Protein AF-A0AAF0PRH7-F1 (afdb_monomer_lite)

Foldseek 3Di:
DDQADADAQDADEDEDELVVQVPVLRHAHAHHDNYAYEYDYDQPDARNYAYQEDAHALYQDDCADNNNVLNRPNHAEDHHHNRQYAEADDPVVLVCLLRYQYEHHEHYAHEEEDEAHENPDPPPVHHREYEHYNYHYDDDDHDYDDDDYDHDD

Radius of gyration: 15.37 Å; chains: 1; bounding box: 35×37×36 Å

Organism: Solanum verrucosum (NCBI:txid315347)

pLDDT: mean 89.15, std 15.09, range [40.06, 98.75]

Structure (mmCIF, N/CA/C/O backbone):
data_AF-A0AAF0PRH7-F1
#
_entry.id   AF-A0AAF0PRH7-F1
#
loop_
_atom_site.group_PDB
_atom_site.id
_atom_site.type_symbol
_atom_site.label_atom_id
_atom_site.label_alt_id
_atom_site.label_comp_id
_atom_site.label_asym_id
_atom_site.label_entity_id
_atom_site.label_seq_id
_atom_site.pdbx_PDB_ins_code
_atom_site.Cartn_x
_atom_site.Cartn_y
_atom_site.Cartn_z
_atom_site.occupancy
_atom_site.B_iso_or_equiv
_atom_site.auth_seq_id
_atom_site.auth_comp_id
_atom_site.auth_asym_id
_atom_site.auth_atom_id
_atom_site.pdbx_PDB_model_num
ATOM 1 N N . MET A 1 1 ? -16.522 -5.933 19.610 1.00 80.81 1 MET A N 1
ATOM 2 C CA . MET A 1 1 ? -15.275 -5.350 19.076 1.00 80.81 1 MET A CA 1
ATOM 3 C C . MET A 1 1 ? -15.164 -5.776 17.625 1.00 80.81 1 MET A C 1
ATOM 5 O O . MET A 1 1 ? -15.369 -6.951 17.359 1.00 80.81 1 MET A O 1
ATOM 9 N N . LEU A 1 2 ? -14.999 -4.838 16.694 1.00 93.38 2 LEU A N 1
ATOM 10 C CA . LEU A 1 2 ? -15.148 -5.123 15.265 1.00 93.38 2 LEU A CA 1
ATOM 11 C C . LEU A 1 2 ? -13.838 -5.667 14.677 1.00 93.38 2 LEU A C 1
ATOM 13 O O . LEU A 1 2 ? -12.833 -4.962 14.703 1.00 93.38 2 LEU A O 1
ATOM 17 N N . GLU A 1 3 ? -13.863 -6.891 14.144 1.00 97.88 3 GLU A N 1
ATOM 18 C CA . GLU A 1 3 ? -12.710 -7.513 13.465 1.00 97.88 3 GLU A CA 1
ATOM 19 C C . GLU A 1 3 ? -12.826 -7.501 11.938 1.00 97.88 3 GLU A C 1
ATOM 21 O O . GLU A 1 3 ? -11.813 -7.475 11.239 1.00 97.88 3 GLU A O 1
ATOM 26 N N . VAL A 1 4 ? -14.054 -7.507 11.421 1.00 98.44 4 VAL A N 1
ATOM 27 C CA . VAL A 1 4 ? -14.355 -7.516 9.989 1.00 98.44 4 VAL A CA 1
ATOM 28 C C . VAL A 1 4 ? -15.174 -6.278 9.673 1.00 98.44 4 VAL A C 1
ATOM 30 O O . VAL A 1 4 ? -16.235 -6.073 10.262 1.00 98.44 4 VAL A O 1
ATOM 33 N N . PHE A 1 5 ? -14.700 -5.465 8.738 1.00 97.81 5 PHE A N 1
ATOM 34 C CA . PHE A 1 5 ? -15.450 -4.337 8.201 1.00 97.81 5 PHE A CA 1
ATOM 35 C C . PHE A 1 5 ? -15.513 -4.473 6.683 1.00 97.81 5 PHE A C 1
ATOM 37 O O . PHE A 1 5 ? -14.482 -4.410 6.013 1.00 97.81 5 PHE A O 1
ATOM 44 N N . SER A 1 6 ? -16.718 -4.703 6.156 1.00 98.00 6 SER A N 1
ATOM 45 C CA . SER A 1 6 ? -16.955 -4.927 4.731 1.00 98.00 6 SER A CA 1
ATOM 46 C C . SER A 1 6 ? -18.005 -3.959 4.196 1.00 98.00 6 SER A C 1
ATOM 48 O O . SER A 1 6 ? -19.146 -3.963 4.651 1.00 98.00 6 SER A O 1
ATOM 50 N N . ILE A 1 7 ? -17.590 -3.122 3.247 1.00 97.81 7 ILE A N 1
ATOM 51 C CA . ILE A 1 7 ? -18.407 -2.119 2.546 1.00 97.81 7 ILE A CA 1
ATOM 52 C C . ILE A 1 7 ? -18.083 -2.086 1.043 1.00 97.81 7 ILE A C 1
ATOM 54 O O . ILE A 1 7 ? -18.350 -1.096 0.359 1.00 97.81 7 ILE A O 1
ATOM 58 N N . SER A 1 8 ? -17.450 -3.143 0.528 1.00 98.12 8 SER A N 1
ATOM 59 C CA . SER A 1 8 ? -16.984 -3.198 -0.862 1.00 98.12 8 SER A CA 1
ATOM 60 C C . SER A 1 8 ? -18.136 -3.103 -1.863 1.00 98.12 8 SER A C 1
ATOM 62 O O . SER A 1 8 ? -19.258 -3.500 -1.548 1.00 98.12 8 SER A O 1
ATOM 64 N N . ASN A 1 9 ? -17.839 -2.639 -3.077 1.00 97.56 9 ASN A N 1
ATOM 65 C CA . ASN A 1 9 ? -18.775 -2.573 -4.201 1.00 97.56 9 ASN A CA 1
ATOM 66 C C . ASN A 1 9 ? -20.019 -1.725 -3.900 1.00 97.56 9 ASN A C 1
ATOM 68 O O . ASN A 1 9 ? -21.161 -2.170 -4.030 1.00 97.56 9 ASN A O 1
ATOM 72 N N . ASN A 1 10 ? -19.774 -0.488 -3.479 1.00 98.25 10 ASN A N 1
ATOM 73 C CA . ASN A 1 10 ? -20.810 0.503 -3.231 1.00 98.25 10 ASN A CA 1
ATOM 74 C C . ASN A 1 10 ? -20.485 1.813 -3.958 1.00 98.25 10 ASN A C 1
ATOM 76 O O . ASN A 1 10 ? -19.491 1.951 -4.667 1.00 98.25 10 ASN A O 1
ATOM 80 N N . ARG A 1 11 ? -21.373 2.796 -3.803 1.00 97.19 11 ARG A N 1
ATOM 81 C CA . ARG A 1 11 ? -21.181 4.166 -4.295 1.00 97.19 11 ARG A CA 1
ATOM 82 C C . ARG A 1 11 ? -20.851 5.122 -3.149 1.00 97.19 11 ARG A C 1
ATOM 84 O O . ARG A 1 11 ? -21.257 6.278 -3.191 1.00 97.19 11 ARG A O 1
ATOM 91 N N . LEU A 1 12 ? -20.210 4.625 -2.085 1.00 98.19 12 LEU A N 1
ATOM 92 C CA . LEU A 1 12 ? -19.869 5.467 -0.940 1.00 98.19 12 LEU A CA 1
ATOM 93 C C . LEU A 1 12 ? -18.851 6.509 -1.383 1.00 98.19 12 LEU A C 1
ATOM 95 O O . LEU A 1 12 ? -17.875 6.182 -2.054 1.00 98.19 12 LEU A O 1
ATOM 99 N N . GLU A 1 13 ? -19.086 7.749 -0.985 1.00 97.75 13 GLU A N 1
ATOM 100 C CA . GLU A 1 13 ? -18.246 8.889 -1.319 1.00 97.75 13 GLU A CA 1
ATOM 101 C C . GLU A 1 13 ? -17.866 9.675 -0.066 1.00 97.75 13 GLU A C 1
ATOM 103 O O . GLU A 1 13 ? -18.443 9.496 1.010 1.00 97.75 13 GLU A O 1
ATOM 108 N N . GLY A 1 14 ? -16.875 10.550 -0.212 1.00 97.88 14 GLY A N 1
ATOM 109 C CA . GLY A 1 14 ? -16.432 11.444 0.850 1.00 97.88 14 GLY A CA 1
ATOM 110 C C . GLY A 1 14 ? -15.023 11.152 1.350 1.00 97.88 14 GLY A C 1
ATOM 111 O O . GLY A 1 14 ? -14.258 10.385 0.763 1.00 97.88 14 GLY A O 1
ATOM 112 N N . ILE A 1 15 ? -14.662 11.839 2.432 1.00 98.38 15 ILE A N 1
ATOM 113 C CA . ILE A 1 15 ? -13.302 11.854 2.970 1.00 98.38 15 ILE A CA 1
ATOM 114 C C . ILE A 1 15 ? -13.226 10.961 4.206 1.00 98.38 15 ILE A C 1
ATOM 116 O O . ILE A 1 15 ? -13.897 11.211 5.208 1.00 98.38 15 ILE A O 1
ATOM 120 N N . VAL A 1 16 ? -12.341 9.970 4.154 1.00 98.25 16 VAL A N 1
ATOM 121 C CA . VAL A 1 16 ? -11.992 9.103 5.279 1.00 98.25 16 VAL A CA 1
ATOM 122 C C . VAL A 1 16 ? -10.711 9.624 5.928 1.00 98.25 16 VAL A C 1
ATOM 124 O O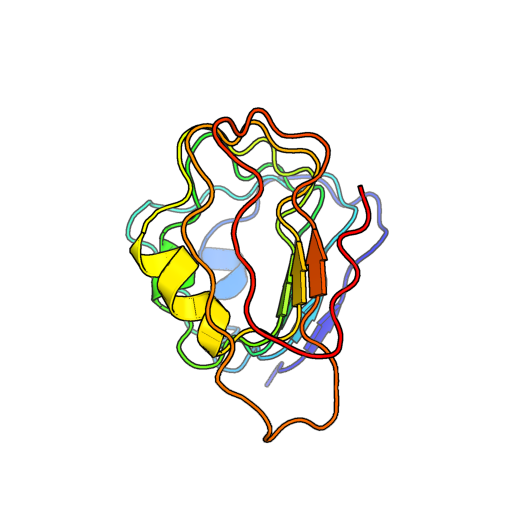 . VAL A 1 16 ? -9.706 9.859 5.263 1.00 98.25 16 VAL A O 1
ATOM 127 N N . THR A 1 17 ? -10.746 9.794 7.244 1.00 98.31 17 THR A N 1
ATOM 128 C CA . THR A 1 17 ? -9.656 10.340 8.072 1.00 98.31 17 THR A CA 1
ATOM 129 C C . THR A 1 17 ? -9.333 9.406 9.237 1.00 98.31 17 THR A C 1
ATOM 131 O O . THR A 1 17 ? -10.059 8.442 9.492 1.00 98.31 17 THR A O 1
ATOM 134 N N . GLU A 1 18 ? -8.289 9.711 10.008 1.00 98.25 18 GLU A N 1
ATOM 135 C CA . GLU A 1 18 ? -7.851 8.912 11.158 1.00 98.25 18 GLU A CA 1
ATOM 136 C C . GLU A 1 18 ? -8.959 8.679 12.200 1.00 98.25 18 GLU A C 1
ATOM 138 O O . GLU A 1 18 ? -9.023 7.613 12.819 1.00 98.25 18 GLU A O 1
ATOM 143 N N . SER A 1 19 ? -9.861 9.650 12.387 1.00 98.00 19 SER A N 1
ATOM 144 C CA . SER A 1 19 ? -10.938 9.563 13.382 1.00 98.00 19 SER A CA 1
ATOM 145 C C . SER A 1 19 ? -11.911 8.415 13.102 1.00 98.00 19 SER A C 1
ATOM 147 O O . SER A 1 19 ? -12.387 7.788 14.053 1.00 98.00 19 SER A O 1
ATOM 149 N N . HIS A 1 20 ? -12.131 8.077 11.827 1.00 97.88 20 HIS A N 1
ATOM 150 C CA . HIS A 1 20 ? -12.991 6.969 11.404 1.00 97.88 20 HIS A CA 1
ATOM 151 C C . HIS A 1 20 ? -12.470 5.610 11.891 1.00 97.88 20 HIS A C 1
ATOM 153 O O . HIS A 1 20 ? -13.251 4.695 12.143 1.00 97.88 20 HIS A O 1
ATOM 159 N N . PHE A 1 21 ? -11.156 5.490 12.092 1.00 97.31 21 PHE A N 1
ATOM 160 C CA . PHE A 1 21 ? -10.509 4.255 12.528 1.00 97.31 21 PHE A CA 1
ATOM 161 C C . PHE A 1 21 ? -10.201 4.221 14.028 1.00 97.31 21 PHE A C 1
ATOM 163 O O . PHE A 1 21 ? -9.823 3.171 14.540 1.00 97.31 21 PHE A O 1
ATOM 170 N N . SER A 1 22 ? -10.377 5.333 14.748 1.00 96.44 22 SER A N 1
ATOM 171 C CA . SER A 1 22 ? -9.904 5.519 16.134 1.00 96.44 22 SER A CA 1
ATOM 172 C C . SER A 1 22 ? -10.349 4.438 17.129 1.00 96.44 22 SER A C 1
ATOM 174 O O . SER A 1 22 ? -9.618 4.126 18.066 1.00 96.44 22 SER A O 1
ATOM 176 N N . LYS A 1 23 ? -11.527 3.836 16.923 1.00 96.81 23 LYS A N 1
ATOM 177 C CA . LYS A 1 23 ? -12.084 2.780 17.790 1.00 96.81 23 LYS A CA 1
ATOM 178 C C . LYS A 1 23 ? -11.899 1.364 17.241 1.00 96.81 23 LYS A C 1
ATOM 180 O O . LYS A 1 23 ? -12.268 0.400 17.908 1.00 96.81 23 LYS A O 1
ATOM 185 N N . LEU A 1 24 ? -11.345 1.217 16.040 1.00 96.19 24 LEU A N 1
ATOM 186 C CA . LEU A 1 24 ? -11.236 -0.060 15.335 1.00 96.19 24 LEU A CA 1
ATOM 187 C C . LEU A 1 24 ? -9.981 -0.834 15.748 1.00 96.19 24 LEU A C 1
ATOM 189 O O . LEU A 1 24 ? -9.293 -1.388 14.906 1.00 96.19 24 LEU A O 1
ATOM 193 N N . THR A 1 25 ? -9.683 -0.893 17.046 1.00 97.19 25 THR A N 1
ATOM 194 C CA . THR A 1 25 ? -8.414 -1.406 17.604 1.00 97.19 25 THR A CA 1
ATOM 195 C C . THR A 1 25 ? -8.111 -2.877 17.308 1.00 97.19 25 THR A C 1
ATOM 197 O O . THR A 1 25 ? -7.004 -3.346 17.547 1.00 97.19 25 THR A O 1
ATOM 200 N N . HIS A 1 26 ? -9.083 -3.621 16.789 1.00 97.94 26 HIS A N 1
ATOM 201 C CA . HIS A 1 26 ? -8.950 -5.048 16.519 1.00 97.94 26 HIS A CA 1
ATOM 202 C C . HIS A 1 26 ? -9.415 -5.427 15.116 1.00 97.94 26 HIS A C 1
ATOM 204 O O . HIS A 1 26 ? -9.685 -6.594 14.847 1.00 97.94 26 HIS A O 1
ATOM 210 N N . LEU A 1 27 ? -9.505 -4.446 14.218 1.00 98.31 27 LEU A N 1
ATOM 211 C CA . LEU A 1 27 ? -9.807 -4.702 12.822 1.00 98.31 27 LEU A CA 1
ATOM 212 C C . LEU A 1 27 ? -8.721 -5.597 12.209 1.00 98.31 27 LEU A C 1
ATOM 214 O O . LEU A 1 27 ? -7.527 -5.313 12.318 1.00 98.31 27 LEU A O 1
ATOM 218 N N . ARG A 1 28 ? -9.150 -6.686 11.573 1.00 98.25 28 ARG A N 1
ATOM 219 C CA . ARG A 1 28 ? -8.290 -7.682 10.922 1.00 98.25 28 ARG A CA 1
ATOM 220 C C . ARG A 1 28 ? -8.543 -7.761 9.426 1.00 98.25 28 ARG A C 1
ATOM 222 O O . ARG A 1 28 ? -7.595 -7.944 8.667 1.00 98.25 28 ARG A O 1
ATOM 229 N N . TYR A 1 29 ? -9.801 -7.615 9.028 1.00 98.62 29 TYR A N 1
ATOM 230 C CA . TYR A 1 29 ? -10.245 -7.752 7.650 1.00 98.62 29 TYR A CA 1
ATOM 231 C C . TYR A 1 29 ? -10.969 -6.478 7.242 1.00 98.62 29 TYR A C 1
ATOM 233 O O . TYR A 1 29 ? -12.071 -6.196 7.727 1.00 98.62 29 TYR A O 1
ATOM 241 N N . PHE A 1 30 ? -10.320 -5.690 6.392 1.00 98.44 30 PHE A N 1
ATOM 242 C CA . PHE A 1 30 ? -10.864 -4.438 5.898 1.00 98.44 30 PHE A CA 1
ATOM 243 C C . PHE A 1 30 ? -11.139 -4.550 4.400 1.00 98.44 30 PHE A C 1
ATOM 245 O O . PHE A 1 30 ? -10.217 -4.490 3.590 1.00 98.44 30 PHE A O 1
ATOM 252 N N . TYR A 1 31 ? -12.413 -4.725 4.055 1.00 98.69 31 TYR A N 1
ATOM 253 C CA . TYR A 1 31 ? -12.884 -4.943 2.690 1.00 98.69 31 TYR A CA 1
ATOM 254 C C . TYR A 1 31 ? -13.741 -3.768 2.233 1.00 98.69 31 TYR A C 1
ATOM 256 O O . TYR A 1 31 ? -14.957 -3.748 2.433 1.00 98.69 31 TYR A O 1
ATOM 264 N N . ALA A 1 32 ? -13.134 -2.783 1.589 1.00 98.25 32 ALA A N 1
ATOM 265 C CA . ALA A 1 32 ? -13.819 -1.579 1.142 1.00 98.25 32 ALA A CA 1
ATOM 266 C C . ALA A 1 32 ? -13.551 -1.192 -0.318 1.00 98.25 32 ALA A C 1
ATOM 268 O O . ALA A 1 32 ? -13.887 -0.069 -0.703 1.00 98.25 32 ALA A O 1
ATOM 269 N N . SER A 1 33 ? -12.997 -2.101 -1.125 1.00 98.44 33 SER A N 1
ATOM 270 C CA . SER A 1 33 ? -12.730 -1.861 -2.544 1.00 98.44 33 SER A CA 1
ATOM 271 C C . SER A 1 33 ? -13.986 -1.445 -3.320 1.00 98.44 33 SER A C 1
ATOM 273 O O . SER A 1 33 ? -15.108 -1.780 -2.936 1.00 98.44 33 SER A O 1
ATOM 275 N N . ILE A 1 34 ? -13.796 -0.764 -4.450 1.00 97.38 34 ILE A N 1
ATOM 276 C CA . ILE A 1 34 ? -14.854 -0.327 -5.371 1.00 97.38 34 ILE A CA 1
ATOM 277 C C . ILE A 1 34 ? -15.842 0.604 -4.646 1.00 97.38 34 ILE A C 1
ATOM 279 O O . ILE A 1 34 ? -16.981 0.245 -4.346 1.00 97.38 34 ILE A O 1
ATOM 283 N N . ASN A 1 35 ? -15.347 1.796 -4.315 1.00 97.94 35 ASN A N 1
ATOM 284 C CA . ASN A 1 35 ? -16.079 2.933 -3.752 1.00 97.94 35 ASN A CA 1
ATOM 285 C C . ASN A 1 35 ? -15.445 4.236 -4.273 1.00 97.94 35 ASN A C 1
ATOM 287 O O . ASN A 1 35 ? -14.380 4.189 -4.870 1.00 97.94 35 ASN A O 1
ATOM 291 N N . ASN A 1 36 ? -16.050 5.397 -4.014 1.00 96.38 36 ASN A N 1
ATOM 292 C CA . ASN A 1 36 ? -15.518 6.718 -4.383 1.00 96.38 36 ASN A CA 1
ATOM 293 C C . ASN A 1 36 ? -14.965 7.478 -3.156 1.00 96.38 36 ASN A C 1
ATOM 295 O O . ASN A 1 36 ? -15.252 8.658 -2.930 1.00 96.38 36 ASN A O 1
ATOM 299 N N . LEU A 1 37 ? -14.227 6.773 -2.294 1.00 98.50 37 LEU A N 1
ATOM 300 C CA . LEU A 1 37 ? -13.723 7.304 -1.025 1.00 98.50 37 LEU A CA 1
ATOM 301 C C . LEU A 1 37 ? -12.325 7.897 -1.194 1.00 98.50 37 LEU A C 1
ATOM 303 O O . LEU A 1 37 ? -11.481 7.331 -1.879 1.00 98.50 37 LEU A O 1
ATOM 307 N N . THR A 1 38 ? -12.062 9.024 -0.532 1.00 98.44 38 THR A N 1
ATOM 308 C CA . THR A 1 38 ? -10.732 9.649 -0.482 1.00 98.44 38 THR A CA 1
ATOM 309 C C . THR A 1 38 ? -10.108 9.452 0.890 1.00 98.44 38 THR A C 1
ATOM 311 O O . THR A 1 38 ? -10.664 9.906 1.891 1.00 98.44 38 THR A O 1
ATOM 314 N N . LEU A 1 39 ? -8.935 8.821 0.955 1.00 98.00 39 LEU A N 1
ATOM 315 C CA . LEU A 1 39 ? -8.209 8.646 2.211 1.00 98.00 39 LEU A CA 1
ATOM 316 C C . LEU A 1 39 ? -7.312 9.859 2.473 1.00 98.00 39 LEU A C 1
ATOM 318 O O . LEU A 1 39 ? -6.297 10.056 1.810 1.00 98.00 39 LEU A O 1
ATOM 322 N N . LYS A 1 40 ? -7.657 10.657 3.485 1.00 97.25 40 LYS A N 1
ATOM 323 C CA . LYS A 1 40 ? -6.889 11.835 3.899 1.00 97.25 40 LYS A CA 1
ATOM 324 C C . LYS A 1 40 ? -6.354 11.642 5.311 1.00 97.25 40 LYS A C 1
ATOM 326 O O . LYS A 1 40 ? -6.993 12.021 6.288 1.00 97.25 40 LYS A O 1
ATOM 331 N N . VAL A 1 41 ? -5.164 11.057 5.385 1.00 97.00 41 VAL A N 1
ATOM 332 C CA . VAL A 1 41 ? -4.438 10.784 6.629 1.00 97.00 41 VAL A CA 1
ATOM 333 C C . VAL A 1 41 ? -3.038 11.385 6.578 1.00 97.00 41 VAL A C 1
ATOM 335 O O . VAL A 1 41 ? -2.451 11.573 5.509 1.00 97.00 41 VAL A O 1
ATOM 338 N N . SER A 1 42 ? -2.490 11.705 7.741 1.00 95.69 42 SER A N 1
ATOM 339 C CA . SER A 1 42 ? -1.122 12.191 7.883 1.00 95.69 42 SER A CA 1
ATOM 340 C C . SER A 1 42 ? -0.094 11.130 7.468 1.00 95.69 42 SER A C 1
ATOM 342 O O . SER A 1 42 ? -0.289 9.927 7.642 1.00 95.69 42 SER A O 1
ATOM 344 N N . ARG A 1 43 ? 1.066 11.573 6.961 1.00 91.31 43 ARG A N 1
ATOM 345 C CA . ARG A 1 43 ? 2.168 10.673 6.553 1.00 91.31 43 ARG A CA 1
ATOM 346 C C . ARG A 1 43 ? 2.701 9.798 7.695 1.00 91.31 43 ARG A C 1
ATOM 348 O O . ARG A 1 43 ? 3.229 8.723 7.436 1.00 91.31 43 ARG A O 1
ATOM 355 N N . ASN A 1 44 ? 2.547 10.263 8.936 1.00 93.94 44 ASN A N 1
ATOM 356 C CA . ASN A 1 44 ? 2.986 9.579 10.153 1.00 93.94 44 ASN A CA 1
ATOM 357 C C . ASN A 1 44 ? 1.834 8.857 10.866 1.00 93.94 44 ASN A C 1
ATOM 359 O O . ASN A 1 44 ? 1.967 8.508 12.038 1.00 93.94 44 ASN A O 1
ATOM 363 N N . TRP A 1 45 ? 0.692 8.672 10.197 1.00 97.50 45 TRP A N 1
ATOM 364 C CA . TRP A 1 45 ? -0.446 7.994 10.794 1.00 97.50 45 TRP A CA 1
ATOM 365 C C . TRP A 1 45 ? -0.094 6.553 11.169 1.00 97.50 45 TRP A C 1
ATOM 367 O O . TRP A 1 45 ? 0.426 5.779 10.362 1.00 97.50 45 TRP A O 1
ATOM 377 N N . ILE A 1 46 ? -0.417 6.200 12.411 1.00 97.81 46 ILE A N 1
ATOM 378 C CA . ILE A 1 46 ? -0.338 4.841 12.929 1.00 97.81 46 ILE A CA 1
ATOM 379 C C . ILE A 1 46 ? -1.782 4.383 13.169 1.00 97.81 46 ILE A C 1
ATOM 381 O O . ILE A 1 46 ? -2.395 4.821 14.147 1.00 97.81 46 ILE A O 1
ATOM 385 N N . PRO A 1 47 ? -2.364 3.551 12.287 1.00 97.44 47 PRO A N 1
ATOM 386 C CA . PRO A 1 47 ? -3.689 2.995 12.522 1.00 97.44 47 PRO A CA 1
ATOM 387 C C . PRO A 1 47 ? -3.692 2.158 13.812 1.00 97.44 47 PRO A C 1
ATOM 389 O O . PRO A 1 47 ? -2.720 1.451 14.088 1.00 97.44 47 PRO A O 1
ATOM 392 N N . PRO A 1 48 ? -4.783 2.176 14.598 1.00 97.50 48 PRO A N 1
ATOM 393 C CA . PRO A 1 48 ? -4.842 1.478 15.883 1.00 97.50 48 PRO A CA 1
ATOM 394 C C . PRO A 1 48 ? -5.017 -0.044 15.747 1.00 97.50 48 PRO A C 1
ATOM 396 O O . PRO A 1 48 ? -5.287 -0.715 16.738 1.00 97.50 48 PRO A O 1
ATOM 399 N N . PHE A 1 49 ? -4.897 -0.590 14.536 1.00 97.50 49 PHE A N 1
ATOM 400 C CA . PHE A 1 49 ? -5.155 -1.988 14.212 1.00 97.50 49 PHE A CA 1
ATOM 401 C C . PHE A 1 49 ? -3.958 -2.680 13.559 1.00 97.50 49 PHE A C 1
ATOM 403 O O . PHE A 1 49 ? -2.997 -2.051 13.105 1.00 97.50 49 PHE A O 1
ATOM 410 N N . GLN A 1 50 ? -4.037 -4.010 13.523 1.00 97.50 50 GLN A N 1
ATOM 411 C CA . GLN A 1 50 ? -3.099 -4.895 12.838 1.00 97.50 50 GLN A CA 1
ATOM 412 C C . GLN A 1 50 ? -3.888 -5.807 11.900 1.00 97.50 50 GLN A C 1
ATOM 414 O O . GLN A 1 50 ? -4.356 -6.875 12.301 1.00 97.50 50 GLN A O 1
ATOM 419 N N . ALA A 1 51 ? -4.037 -5.361 10.658 1.00 97.19 51 ALA A N 1
ATOM 420 C CA . ALA A 1 51 ? -4.785 -6.060 9.634 1.00 97.19 51 ALA A CA 1
ATOM 421 C C . ALA A 1 51 ? -4.028 -7.284 9.110 1.00 97.19 51 ALA A C 1
ATOM 423 O O . ALA A 1 51 ? -2.800 -7.304 8.998 1.00 97.19 51 ALA A O 1
ATOM 424 N N . THR A 1 52 ? -4.811 -8.295 8.763 1.00 96.69 52 THR A N 1
ATOM 425 C CA . THR A 1 52 ? -4.394 -9.438 7.959 1.00 96.69 52 THR A CA 1
ATOM 426 C C . THR A 1 52 ? -4.706 -9.193 6.488 1.00 96.69 52 THR A C 1
ATOM 428 O O . THR A 1 52 ? -3.916 -9.566 5.622 1.00 96.69 52 THR A O 1
ATOM 431 N N . GLU A 1 53 ? -5.817 -8.514 6.205 1.00 97.69 53 GLU A N 1
ATOM 432 C CA . GLU A 1 53 ? -6.235 -8.193 4.846 1.00 97.69 53 GLU A CA 1
ATOM 433 C C . GLU A 1 53 ? -6.710 -6.749 4.756 1.00 97.69 53 GLU A C 1
ATOM 435 O O . GLU A 1 53 ? -7.526 -6.293 5.565 1.00 97.69 53 GLU A O 1
ATOM 440 N N . ILE A 1 54 ? -6.193 -6.044 3.754 1.00 98.19 54 ILE A N 1
ATOM 441 C CA . ILE A 1 54 ? -6.603 -4.689 3.406 1.00 98.19 54 ILE A CA 1
ATOM 442 C C . ILE A 1 54 ? -6.926 -4.683 1.921 1.00 98.19 54 ILE A C 1
ATOM 444 O O . ILE A 1 54 ? -6.036 -4.859 1.093 1.00 98.19 54 ILE A O 1
ATOM 448 N N . GLN A 1 55 ? -8.195 -4.471 1.599 1.00 98.56 55 GLN A N 1
ATOM 449 C CA . GLN A 1 55 ? -8.679 -4.330 0.235 1.00 98.56 55 GLN A CA 1
ATOM 450 C C . GLN A 1 55 ? -9.431 -3.012 0.131 1.00 98.56 55 GLN A C 1
ATOM 452 O O . GLN A 1 55 ? -10.539 -2.873 0.649 1.00 98.56 55 GLN A O 1
ATOM 457 N N . ILE A 1 56 ? -8.776 -2.024 -0.464 1.00 98.44 56 ILE A N 1
ATOM 458 C CA . ILE A 1 56 ? -9.278 -0.654 -0.611 1.00 98.44 56 ILE A CA 1
ATOM 459 C C . ILE A 1 56 ? -9.072 -0.157 -2.045 1.00 98.44 56 ILE A C 1
ATOM 461 O O . ILE A 1 56 ? -8.938 1.042 -2.269 1.00 98.44 56 ILE A O 1
ATOM 465 N N . GLY A 1 57 ? -9.021 -1.077 -3.012 1.00 98.56 57 GLY A N 1
ATOM 466 C CA . GLY A 1 57 ? -8.866 -0.736 -4.420 1.00 98.56 57 GLY A CA 1
ATOM 467 C C . GLY A 1 57 ? -9.995 0.175 -4.914 1.00 98.56 57 GLY A C 1
ATOM 468 O O . GLY A 1 57 ? -11.140 0.050 -4.473 1.00 98.56 57 GLY A O 1
ATOM 469 N N . GLY A 1 58 ? -9.689 1.120 -5.795 1.00 98.12 58 GLY A N 1
ATOM 470 C CA . GLY A 1 58 ? -10.626 2.142 -6.272 1.00 98.12 58 GLY A CA 1
ATOM 471 C C . GLY A 1 58 ? -10.796 3.343 -5.332 1.00 98.12 58 GLY A C 1
ATOM 472 O O . GLY A 1 58 ? -11.593 4.230 -5.617 1.00 98.12 58 GLY A O 1
ATOM 473 N N . TRP A 1 59 ? -10.090 3.398 -4.197 1.00 98.50 59 TRP A N 1
ATOM 474 C CA . TRP A 1 59 ? -10.084 4.586 -3.335 1.00 98.50 59 TRP A CA 1
ATOM 475 C C . TRP A 1 59 ? -9.098 5.634 -3.846 1.00 98.50 59 TRP A C 1
ATOM 477 O O . TRP A 1 59 ? -7.984 5.314 -4.233 1.00 98.50 59 TRP A O 1
ATOM 487 N N . ASN A 1 60 ? -9.410 6.917 -3.703 1.00 98.31 60 ASN A N 1
ATOM 488 C CA . ASN A 1 60 ? -8.430 7.973 -3.937 1.00 98.31 60 ASN A CA 1
ATOM 489 C C . ASN A 1 60 ? -7.435 8.061 -2.758 1.00 98.31 60 ASN A C 1
ATOM 491 O O . ASN A 1 60 ? -7.746 8.638 -1.710 1.00 98.31 60 ASN A O 1
ATOM 495 N N . ILE A 1 61 ? -6.253 7.452 -2.915 1.00 97.62 61 ILE A N 1
ATOM 496 C CA . ILE A 1 61 ? -5.173 7.404 -1.903 1.00 97.62 61 ILE A CA 1
ATOM 497 C C . ILE A 1 61 ? -3.954 8.218 -2.348 1.00 97.62 61 ILE A C 1
ATOM 499 O O . ILE A 1 61 ? -3.235 8.777 -1.515 1.00 97.62 61 ILE A O 1
ATOM 503 N N . GLY A 1 62 ? -3.697 8.245 -3.656 1.00 95.19 62 GLY A N 1
ATOM 504 C CA . GLY A 1 62 ? -2.544 8.896 -4.251 1.00 95.19 62 GLY A CA 1
ATOM 505 C C . GLY A 1 62 ? -2.482 10.417 -4.037 1.00 95.19 62 GLY A C 1
ATOM 506 O O . GLY A 1 62 ? -3.392 11.040 -3.492 1.00 95.19 62 GLY A O 1
ATOM 507 N N . PRO A 1 63 ? -1.376 11.050 -4.459 1.00 96.31 63 PRO A N 1
ATOM 508 C CA . PRO A 1 63 ? -0.331 10.464 -5.300 1.00 96.31 63 PRO A CA 1
ATOM 509 C C . PRO A 1 63 ? 0.739 9.681 -4.526 1.00 96.31 63 PRO A C 1
ATOM 511 O O . PRO A 1 63 ? 1.508 8.950 -5.132 1.00 96.31 63 PRO A O 1
ATOM 514 N N . SER A 1 64 ? 0.836 9.825 -3.202 1.00 95.75 64 SER A N 1
ATOM 515 C CA . SER A 1 64 ? 1.917 9.208 -2.417 1.00 95.75 64 SER A CA 1
ATOM 516 C C . SER A 1 64 ? 1.608 7.769 -1.998 1.00 95.75 64 SER A C 1
ATOM 518 O O . SER A 1 64 ? 0.466 7.439 -1.686 1.00 95.75 64 SER A O 1
ATOM 520 N N . PHE A 1 65 ? 2.646 6.933 -1.898 1.00 97.06 65 PHE A N 1
ATOM 521 C CA . PHE A 1 65 ? 2.516 5.582 -1.351 1.00 97.06 65 PHE A CA 1
ATOM 522 C C . PHE A 1 65 ? 2.040 5.612 0.122 1.00 97.06 65 PHE A C 1
ATOM 524 O O . PHE A 1 65 ? 2.564 6.402 0.920 1.00 97.06 65 PHE A O 1
ATOM 531 N N . PRO A 1 66 ? 1.085 4.752 0.530 1.00 95.88 66 PRO A N 1
ATOM 532 C CA . PRO A 1 66 ? 0.551 4.717 1.893 1.00 95.88 66 PRO A CA 1
ATOM 533 C C . PRO A 1 66 ? 1.568 4.164 2.908 1.00 95.88 66 PRO A C 1
ATOM 535 O O . PRO A 1 66 ? 1.632 2.968 3.194 1.00 95.88 66 PRO A O 1
ATOM 538 N N . MET A 1 67 ? 2.352 5.061 3.512 1.00 96.00 67 MET A N 1
ATOM 539 C CA . MET A 1 67 ? 3.422 4.711 4.463 1.00 96.00 67 MET A CA 1
ATOM 540 C C . MET A 1 67 ? 2.940 3.974 5.718 1.00 96.00 67 MET A C 1
ATOM 542 O O . MET A 1 67 ? 3.697 3.206 6.314 1.00 96.00 67 MET A O 1
ATOM 546 N N . TRP A 1 68 ? 1.678 4.158 6.104 1.00 96.25 68 TRP A N 1
ATOM 547 C CA . TRP A 1 68 ? 1.076 3.480 7.249 1.00 96.25 68 TRP A CA 1
ATOM 548 C C . TRP A 1 68 ? 0.987 1.955 7.057 1.00 96.25 68 TRP A C 1
ATOM 550 O O . TRP A 1 68 ? 0.956 1.236 8.058 1.00 96.25 68 TRP A O 1
ATOM 560 N N . LEU A 1 69 ? 1.050 1.429 5.822 1.00 95.81 69 LEU A N 1
ATOM 561 C CA . LEU A 1 69 ? 1.128 -0.020 5.569 1.00 95.81 69 LEU A CA 1
ATOM 562 C C . LEU A 1 69 ? 2.345 -0.663 6.246 1.00 95.81 69 LEU A C 1
ATOM 564 O O . LEU A 1 69 ? 2.264 -1.803 6.696 1.00 95.81 69 LEU A O 1
ATOM 568 N N . ARG A 1 70 ? 3.444 0.085 6.426 1.00 95.31 70 ARG A N 1
ATOM 569 C CA . ARG A 1 70 ? 4.643 -0.386 7.141 1.00 95.31 70 ARG A CA 1
ATOM 570 C C . ARG A 1 70 ? 4.354 -0.797 8.589 1.00 95.31 70 ARG A C 1
ATOM 572 O O . ARG A 1 70 ? 5.112 -1.559 9.184 1.00 95.31 70 ARG A O 1
ATOM 579 N N . THR A 1 71 ? 3.275 -0.282 9.175 1.00 95.75 71 THR A N 1
ATOM 580 C CA . THR A 1 71 ? 2.878 -0.598 10.554 1.00 95.75 71 THR A CA 1
ATOM 581 C C . THR A 1 71 ? 2.147 -1.937 10.675 1.00 95.75 71 THR A C 1
ATOM 583 O O . THR A 1 71 ? 1.988 -2.428 11.791 1.00 95.75 71 THR A O 1
ATOM 586 N N . GLN A 1 72 ? 1.707 -2.536 9.563 1.00 95.75 72 GLN A N 1
ATOM 587 C CA . GLN A 1 72 ? 0.866 -3.734 9.537 1.00 95.75 72 GLN A CA 1
ATOM 588 C C . GLN A 1 72 ? 1.728 -5.003 9.502 1.00 95.75 72 GLN A C 1
ATOM 590 O O . GLN A 1 72 ? 2.078 -5.514 8.443 1.00 95.75 72 GLN A O 1
ATOM 595 N N . LYS A 1 73 ? 2.077 -5.537 10.677 1.00 92.75 73 LYS A N 1
ATOM 596 C CA . LYS A 1 73 ? 3.035 -6.656 10.817 1.00 92.75 73 LYS A CA 1
ATOM 597 C C . LYS A 1 73 ? 2.448 -8.042 10.526 1.00 92.75 73 LYS A C 1
ATOM 599 O O . LYS A 1 73 ? 3.155 -9.036 10.629 1.00 92.75 73 LYS A O 1
ATOM 604 N N . ARG A 1 74 ? 1.142 -8.122 10.267 1.00 92.56 74 ARG A N 1
ATOM 605 C CA . ARG A 1 74 ? 0.392 -9.375 10.064 1.00 92.56 74 ARG A CA 1
ATOM 606 C C . ARG A 1 74 ? -0.256 -9.455 8.682 1.00 92.56 74 ARG A C 1
ATOM 608 O O . ARG A 1 74 ? -1.111 -10.313 8.471 1.00 92.56 74 ARG A O 1
ATOM 615 N N . ILE A 1 75 ? 0.110 -8.539 7.787 1.00 92.88 75 ILE A N 1
ATOM 616 C CA . ILE A 1 75 ? -0.527 -8.390 6.486 1.00 92.88 75 ILE A CA 1
ATOM 617 C C . ILE A 1 75 ? -0.206 -9.597 5.600 1.00 92.88 75 ILE A C 1
ATOM 619 O O . ILE A 1 75 ? 0.945 -10.004 5.481 1.00 92.88 75 ILE A O 1
ATOM 623 N N . MET A 1 76 ? -1.241 -10.179 5.002 1.00 92.81 76 MET A N 1
ATOM 624 C CA . MET A 1 76 ? -1.130 -11.289 4.054 1.00 92.81 76 MET A CA 1
ATOM 625 C C . MET A 1 76 ? -1.736 -10.938 2.700 1.00 92.81 76 MET A C 1
ATOM 627 O O . MET A 1 76 ? -1.234 -11.421 1.692 1.00 92.81 76 MET A O 1
ATOM 631 N N . ASN A 1 77 ? -2.774 -10.095 2.660 1.00 94.81 77 ASN A N 1
ATOM 632 C CA . ASN A 1 77 ? -3.405 -9.656 1.417 1.00 94.81 77 ASN A CA 1
ATOM 633 C C . ASN A 1 77 ? -3.488 -8.128 1.377 1.00 94.81 77 ASN A C 1
ATOM 635 O O . ASN A 1 77 ? -4.009 -7.510 2.312 1.00 94.81 77 ASN A O 1
ATOM 639 N N . VAL A 1 78 ? -3.010 -7.534 0.285 1.00 97.19 78 VAL A N 1
ATOM 640 C CA . VAL A 1 78 ? -3.100 -6.095 0.024 1.00 97.19 78 VAL A CA 1
ATOM 641 C C . VAL A 1 78 ? -3.662 -5.870 -1.370 1.00 97.19 78 VAL A C 1
ATOM 643 O O . VAL A 1 78 ? -3.079 -6.313 -2.358 1.00 97.19 78 VAL A O 1
ATOM 646 N N . ASP A 1 79 ? -4.759 -5.130 -1.441 1.00 98.19 79 ASP A N 1
ATOM 647 C CA . ASP A 1 79 ? -5.289 -4.556 -2.671 1.00 98.19 79 ASP A CA 1
ATOM 648 C C . ASP A 1 79 ? -5.386 -3.034 -2.520 1.00 98.19 79 ASP A C 1
ATOM 650 O O . ASP A 1 79 ? -6.191 -2.514 -1.742 1.00 98.19 79 ASP A O 1
ATOM 654 N N . ILE A 1 80 ? -4.515 -2.346 -3.259 1.00 98.19 80 ILE A N 1
ATOM 655 C CA . ILE A 1 80 ? -4.492 -0.889 -3.447 1.00 98.19 80 ILE A CA 1
ATOM 656 C C . ILE A 1 80 ? -4.494 -0.564 -4.950 1.00 98.19 80 ILE A C 1
ATOM 658 O O . ILE A 1 80 ? -3.827 0.374 -5.395 1.00 98.19 80 ILE A O 1
ATOM 662 N N . SER A 1 81 ? -5.194 -1.385 -5.739 1.00 98.62 81 SER A N 1
ATOM 663 C CA . SER A 1 81 ? -5.377 -1.155 -7.173 1.00 98.62 81 SER A CA 1
ATOM 664 C C . SER A 1 81 ? -6.252 0.062 -7.452 1.00 98.62 81 SER A C 1
ATOM 666 O O . SER A 1 81 ? -7.112 0.395 -6.645 1.00 98.62 81 SER A O 1
ATOM 668 N N . ASP A 1 82 ? -6.037 0.731 -8.583 1.00 98.38 82 ASP A N 1
ATOM 669 C CA . ASP A 1 82 ? -6.850 1.887 -8.999 1.00 98.38 82 ASP A CA 1
ATOM 670 C C . ASP A 1 82 ? -6.955 2.985 -7.927 1.00 98.38 82 ASP A C 1
ATOM 672 O O . ASP A 1 82 ? -8.023 3.518 -7.636 1.00 98.38 82 ASP A O 1
ATOM 676 N N . CYS A 1 83 ? -5.827 3.289 -7.277 1.00 98.56 83 CYS A N 1
ATOM 677 C CA . CYS A 1 83 ? -5.788 4.213 -6.144 1.00 98.56 83 CYS A CA 1
ATOM 678 C C . CYS A 1 83 ? -5.153 5.574 -6.465 1.00 98.56 83 CYS A C 1
ATOM 680 O O . CYS A 1 83 ? -4.914 6.392 -5.566 1.00 98.56 83 CYS A O 1
ATOM 682 N N . GLY A 1 84 ? -4.827 5.810 -7.740 1.00 98.38 84 GLY A N 1
ATOM 683 C CA . GLY A 1 84 ? -4.158 7.025 -8.211 1.00 98.38 84 GLY A CA 1
ATOM 684 C C . GLY A 1 84 ? -2.735 7.209 -7.669 1.00 98.38 84 GLY A C 1
ATOM 685 O O . GLY A 1 84 ? -2.206 8.323 -7.704 1.00 98.38 84 GLY A O 1
ATOM 686 N N . ILE A 1 85 ? -2.114 6.151 -7.140 1.00 98.50 85 ILE A N 1
ATOM 687 C CA . ILE A 1 85 ? -0.785 6.207 -6.521 1.00 98.50 85 ILE A CA 1
ATOM 688 C C . ILE A 1 85 ? 0.273 6.359 -7.616 1.00 98.50 85 ILE A C 1
ATOM 690 O O . ILE A 1 85 ? 0.140 5.800 -8.704 1.00 98.50 85 ILE A O 1
ATOM 694 N N . GLN A 1 86 ? 1.311 7.144 -7.337 1.00 98.19 86 GLN A N 1
ATOM 695 C CA . GLN A 1 86 ? 2.377 7.479 -8.275 1.00 98.19 86 GLN A CA 1
ATOM 696 C C . GLN A 1 86 ? 3.754 7.289 -7.630 1.00 98.19 86 GLN A C 1
ATOM 698 O O . GLN A 1 86 ? 3.883 7.208 -6.404 1.00 98.19 86 GLN A O 1
ATOM 703 N N . GLY A 1 87 ? 4.794 7.290 -8.464 1.00 97.44 87 GLY A N 1
ATOM 704 C CA . GLY A 1 87 ? 6.182 7.174 -8.019 1.00 97.44 87 GLY A CA 1
ATOM 705 C C . GLY A 1 87 ? 6.628 5.724 -7.853 1.00 97.44 87 GLY A C 1
ATOM 706 O O . GLY A 1 87 ? 6.008 4.803 -8.376 1.00 97.44 87 GLY A O 1
ATOM 707 N N . GLU A 1 88 ? 7.737 5.514 -7.157 1.00 97.38 88 GLU A N 1
ATOM 708 C CA . GLU A 1 88 ? 8.277 4.173 -6.935 1.00 97.38 88 GLU A CA 1
ATOM 709 C C . GLU A 1 88 ? 7.587 3.471 -5.762 1.00 97.38 88 GLU A C 1
ATOM 711 O O . GLU A 1 88 ? 7.237 4.087 -4.748 1.00 97.38 88 GLU A O 1
ATOM 716 N N . VAL A 1 89 ? 7.443 2.150 -5.869 1.00 96.56 89 VAL A N 1
ATOM 717 C CA . VAL A 1 89 ? 7.063 1.311 -4.729 1.00 96.56 89 VAL A CA 1
ATOM 718 C C . VAL A 1 89 ? 8.266 1.214 -3.780 1.00 96.56 89 VAL A C 1
ATOM 720 O O . VAL A 1 89 ? 9.338 0.777 -4.206 1.00 96.56 89 VAL A O 1
ATOM 723 N N . PRO A 1 90 ? 8.131 1.579 -2.492 1.00 95.25 90 PRO A N 1
ATOM 724 C CA . PRO A 1 90 ? 9.264 1.568 -1.573 1.00 95.25 90 PRO A CA 1
ATOM 725 C C . PRO A 1 90 ? 9.893 0.177 -1.400 1.00 95.25 90 PRO A C 1
ATOM 727 O O . PRO A 1 90 ? 9.184 -0.807 -1.193 1.00 95.25 90 PRO A O 1
ATOM 730 N N . THR A 1 91 ? 11.227 0.097 -1.342 1.00 92.12 91 THR A N 1
ATOM 731 C CA . THR A 1 91 ? 11.973 -1.170 -1.168 1.00 92.12 91 THR A CA 1
ATOM 732 C C . THR A 1 91 ? 11.515 -1.985 0.041 1.00 92.12 91 THR A C 1
ATOM 734 O O . THR A 1 91 ? 11.414 -3.207 -0.024 1.00 92.12 91 THR A O 1
ATOM 737 N N . TRP A 1 92 ? 11.179 -1.320 1.151 1.00 92.38 92 TRP A N 1
ATOM 738 C CA . TRP A 1 92 ? 10.683 -2.009 2.344 1.00 92.38 92 TRP A CA 1
ATOM 739 C C . TRP A 1 92 ? 9.359 -2.742 2.097 1.00 92.38 92 TRP A C 1
ATOM 741 O O . TRP A 1 92 ? 9.094 -3.728 2.777 1.00 92.38 92 TRP A O 1
ATOM 751 N N . PHE A 1 93 ? 8.536 -2.270 1.157 1.00 93.00 93 PHE A N 1
ATOM 752 C CA . PHE A 1 93 ? 7.261 -2.891 0.823 1.00 93.00 93 PHE A CA 1
ATOM 753 C C . PHE A 1 93 ? 7.475 -4.143 -0.028 1.00 93.00 93 PHE A C 1
ATOM 755 O O . PHE A 1 93 ? 6.861 -5.169 0.245 1.00 93.00 93 PHE A O 1
ATOM 762 N N . TRP A 1 94 ? 8.426 -4.113 -0.967 1.00 88.88 94 TRP A N 1
ATOM 763 C CA . TRP A 1 94 ? 8.844 -5.313 -1.700 1.00 88.88 94 TRP A CA 1
ATOM 764 C C . TRP A 1 94 ? 9.352 -6.420 -0.770 1.00 88.88 94 TRP A C 1
ATOM 766 O O . TRP A 1 94 ? 9.036 -7.587 -0.976 1.00 88.88 94 TRP A O 1
ATOM 776 N N . ASN A 1 95 ? 10.044 -6.068 0.318 1.00 84.19 95 ASN A N 1
ATOM 777 C CA . ASN A 1 95 ? 10.500 -7.050 1.310 1.00 84.19 95 ASN A CA 1
ATOM 778 C C . ASN A 1 95 ? 9.342 -7.756 2.044 1.00 84.19 95 ASN A C 1
ATOM 780 O O . ASN A 1 95 ? 9.510 -8.889 2.505 1.00 84.19 95 ASN A O 1
ATOM 784 N N . LEU A 1 96 ? 8.163 -7.124 2.131 1.00 79.56 96 LEU A N 1
ATOM 785 C CA . LEU A 1 96 ? 6.962 -7.760 2.682 1.00 79.56 96 LEU A CA 1
ATOM 786 C C . LEU A 1 96 ? 6.399 -8.838 1.754 1.00 79.56 96 LEU A C 1
ATOM 788 O O . LEU A 1 96 ? 5.622 -9.666 2.217 1.00 79.56 96 LEU A O 1
ATOM 792 N N . PHE A 1 97 ? 6.791 -8.872 0.475 1.00 75.25 97 PHE A N 1
ATOM 793 C CA . PHE A 1 97 ? 6.255 -9.835 -0.484 1.00 75.25 97 PHE A CA 1
ATOM 794 C C . PHE A 1 97 ? 6.509 -11.286 -0.075 1.00 75.25 97 PHE A C 1
ATOM 796 O O . PHE A 1 97 ? 5.663 -12.141 -0.313 1.00 75.25 97 PHE A O 1
ATOM 803 N N . SER A 1 98 ? 7.618 -11.552 0.621 1.00 72.69 98 SER A N 1
ATOM 804 C CA . SER A 1 98 ? 7.875 -12.867 1.219 1.00 72.69 98 SER A CA 1
ATOM 805 C C . SER A 1 98 ? 6.697 -13.348 2.082 1.00 72.69 98 SER A C 1
ATOM 807 O O . SER A 1 98 ? 6.360 -14.522 2.058 1.00 72.69 98 SER A O 1
ATOM 809 N N . GLN A 1 99 ? 6.000 -12.445 2.773 1.00 76.50 99 GLN A N 1
ATOM 810 C CA . GLN A 1 99 ? 4.915 -12.757 3.708 1.00 76.50 99 GLN A CA 1
ATOM 811 C C . GLN A 1 99 ? 3.513 -12.660 3.078 1.00 76.50 99 GLN A C 1
ATOM 813 O O . GLN A 1 99 ? 2.536 -13.126 3.669 1.00 76.50 99 GLN A O 1
ATOM 818 N N . ILE A 1 100 ? 3.397 -12.049 1.895 1.00 82.44 100 ILE A N 1
ATOM 819 C CA . ILE A 1 100 ? 2.124 -11.725 1.245 1.00 82.44 100 ILE A CA 1
ATOM 820 C C . ILE A 1 100 ? 1.692 -12.865 0.310 1.00 82.44 100 ILE A C 1
ATOM 822 O O . ILE A 1 100 ? 2.469 -13.403 -0.478 1.00 82.44 100 ILE A O 1
ATOM 826 N N . ARG A 1 101 ? 0.408 -13.222 0.384 1.00 87.12 101 ARG A N 1
ATOM 827 C CA . ARG A 1 101 ? -0.248 -14.191 -0.504 1.00 87.12 101 ARG A CA 1
ATOM 828 C C . ARG A 1 101 ? -0.902 -13.520 -1.702 1.00 87.12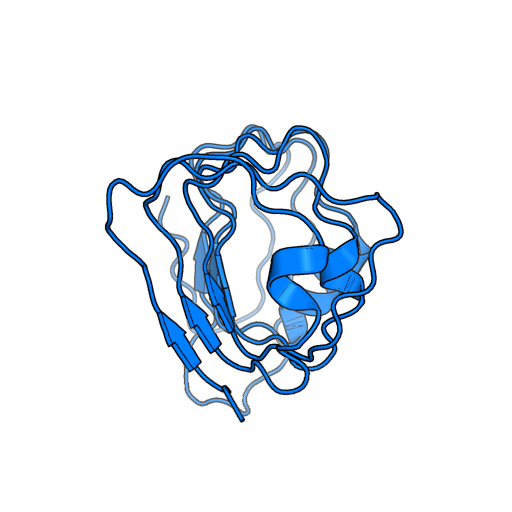 101 ARG A C 1
ATOM 830 O O . ARG A 1 101 ? -0.921 -14.104 -2.777 1.00 87.12 101 ARG A O 1
ATOM 837 N N . LEU A 1 102 ? -1.448 -12.320 -1.533 1.00 90.00 102 LEU A N 1
ATOM 838 C CA . LEU A 1 102 ? -2.055 -11.558 -2.620 1.00 90.00 102 LEU A CA 1
ATOM 839 C C . LEU A 1 102 ? -1.602 -10.106 -2.552 1.00 90.00 102 LEU A C 1
ATOM 841 O O . LEU A 1 102 ? -1.857 -9.420 -1.561 1.00 90.00 102 LEU A O 1
ATOM 845 N N . LEU A 1 103 ? -0.977 -9.640 -3.628 1.00 93.25 103 LEU A N 1
ATOM 846 C CA . LEU A 1 103 ? -0.635 -8.242 -3.832 1.00 93.25 103 LEU A CA 1
ATOM 847 C C . LEU A 1 103 ? -1.272 -7.735 -5.125 1.00 93.25 103 LEU A C 1
ATOM 849 O O . LEU A 1 103 ? -0.931 -8.203 -6.210 1.00 93.25 103 LEU A O 1
ATOM 853 N N . ASN A 1 104 ? -2.152 -6.746 -5.017 1.00 96.81 104 ASN A N 1
ATOM 854 C CA . ASN A 1 104 ? -2.699 -6.041 -6.165 1.00 96.81 104 ASN A CA 1
ATOM 855 C C . ASN A 1 104 ? -2.305 -4.559 -6.126 1.00 96.81 104 ASN A C 1
ATOM 857 O O . ASN A 1 104 ? -2.778 -3.797 -5.281 1.00 96.81 104 ASN A O 1
ATOM 861 N N . LEU A 1 105 ? -1.413 -4.178 -7.045 1.00 97.31 105 LEU A N 1
ATOM 862 C CA . LEU A 1 105 ? -0.966 -2.803 -7.292 1.00 97.31 105 LEU A CA 1
ATOM 863 C C . LEU A 1 105 ? -1.435 -2.284 -8.656 1.00 97.31 105 LEU A C 1
ATOM 865 O O . LEU A 1 105 ? -1.002 -1.212 -9.086 1.00 97.31 105 LEU A O 1
ATOM 869 N N . SER A 1 106 ? -2.260 -3.055 -9.363 1.00 98.31 106 SER A N 1
ATOM 870 C CA . SER A 1 106 ? -2.643 -2.759 -10.739 1.00 98.31 106 SER A CA 1
ATOM 871 C C . SER A 1 106 ? -3.373 -1.417 -10.866 1.00 98.31 106 SER A C 1
ATOM 873 O O . SER A 1 106 ? -3.894 -0.886 -9.885 1.00 98.31 106 SER A O 1
ATOM 875 N N . HIS A 1 107 ? -3.400 -0.850 -12.071 1.00 98.19 107 HIS A N 1
ATOM 876 C CA . HIS A 1 107 ? -4.150 0.378 -12.371 1.00 98.19 107 HIS A CA 1
ATOM 877 C C . HIS A 1 107 ? -3.668 1.589 -11.548 1.00 98.19 107 HIS A C 1
ATOM 879 O O . HIS A 1 107 ? -4.451 2.396 -11.064 1.00 98.19 107 HIS A O 1
ATOM 885 N N . ASN A 1 108 ? -2.360 1.728 -11.360 1.00 98.75 108 ASN A N 1
ATOM 886 C CA . ASN A 1 108 ? -1.761 2.901 -10.725 1.00 98.75 108 ASN A CA 1
ATOM 887 C C . ASN A 1 108 ? -0.756 3.549 -11.692 1.00 98.75 108 ASN A C 1
ATOM 889 O O . ASN A 1 108 ? -0.658 3.192 -12.863 1.00 98.75 108 ASN A O 1
ATOM 893 N N . HIS A 1 109 ? -0.003 4.533 -11.213 1.00 98.31 109 HIS A N 1
ATOM 894 C C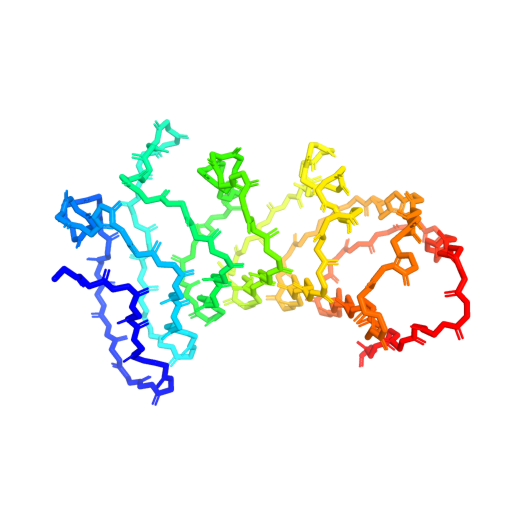A . HIS A 1 109 ? 1.051 5.202 -11.975 1.00 98.31 109 HIS A CA 1
ATOM 895 C C . HIS A 1 109 ? 2.424 4.898 -11.363 1.00 98.31 109 HIS A C 1
ATOM 897 O O . HIS A 1 109 ? 3.277 5.786 -11.255 1.00 98.31 109 HIS A O 1
ATOM 903 N N . PHE A 1 110 ? 2.625 3.660 -10.896 1.00 98.31 110 PHE A N 1
ATOM 904 C CA . PHE A 1 110 ? 3.915 3.258 -10.350 1.00 98.31 110 PHE A CA 1
ATOM 905 C C . PHE A 1 110 ? 4.988 3.251 -11.441 1.00 98.31 110 PHE A C 1
ATOM 907 O O . PHE A 1 110 ? 4.724 2.843 -12.572 1.00 98.31 110 PHE A O 1
ATOM 914 N N . VAL A 1 111 ? 6.192 3.697 -11.086 1.00 97.44 111 VAL A N 1
ATOM 915 C CA . VAL A 1 111 ? 7.386 3.723 -11.945 1.00 97.44 111 VAL A CA 1
ATOM 916 C C . VAL A 1 111 ? 8.536 2.951 -11.295 1.00 97.44 111 VAL A C 1
ATOM 918 O O . VAL A 1 111 ? 8.430 2.503 -10.152 1.00 97.44 111 VAL A O 1
ATOM 921 N N . GLY A 1 112 ? 9.646 2.824 -12.023 1.00 96.06 112 GLY A N 1
ATOM 922 C CA . GLY A 1 112 ? 10.846 2.126 -11.570 1.00 96.06 112 GLY A CA 1
ATOM 923 C C . GLY A 1 112 ? 10.841 0.650 -11.953 1.00 96.06 112 GLY A C 1
ATOM 924 O O . GLY A 1 112 ? 9.968 0.179 -12.688 1.00 96.06 112 GLY A O 1
ATOM 925 N N . GLU A 1 113 ? 11.857 -0.067 -11.489 1.00 93.50 113 GLU A N 1
ATOM 926 C CA . GLU A 1 113 ? 11.994 -1.501 -11.728 1.00 93.50 113 GLU A CA 1
ATOM 927 C C . GLU A 1 113 ? 11.305 -2.309 -10.630 1.00 93.50 113 GLU A C 1
ATOM 929 O O . GLU A 1 113 ? 11.322 -1.945 -9.450 1.00 93.50 113 GLU A O 1
ATOM 934 N N . VAL A 1 114 ? 10.720 -3.440 -11.018 1.00 91.06 114 VAL A N 1
ATOM 935 C CA . VAL A 1 114 ? 10.244 -4.435 -10.057 1.00 91.06 114 VAL A CA 1
ATOM 936 C C . VAL A 1 114 ? 11.459 -5.262 -9.627 1.00 91.06 114 VAL A C 1
ATOM 938 O O . VAL A 1 114 ? 12.089 -5.883 -10.486 1.00 91.06 114 VAL A O 1
ATOM 941 N N . PRO A 1 115 ? 11.830 -5.278 -8.333 1.00 88.44 115 PRO A N 1
ATOM 942 C CA . PRO A 1 115 ? 13.001 -6.021 -7.886 1.00 88.44 115 PRO A CA 1
ATOM 943 C C . PRO A 1 115 ? 12.801 -7.528 -8.061 1.00 88.44 115 PRO A C 1
ATOM 945 O O . PRO A 1 115 ? 11.687 -8.011 -8.254 1.00 88.4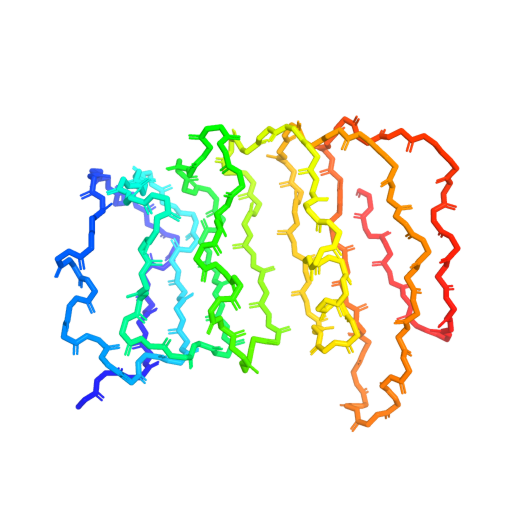4 115 PRO A O 1
ATOM 948 N N . PHE A 1 116 ? 13.889 -8.290 -7.938 1.00 78.94 116 PHE A N 1
ATOM 949 C CA . PHE A 1 116 ? 13.799 -9.740 -7.793 1.00 78.94 116 PHE A CA 1
ATOM 950 C C . PHE A 1 116 ? 12.923 -10.097 -6.590 1.00 78.94 116 PHE A C 1
ATOM 952 O O . PHE A 1 116 ? 13.142 -9.602 -5.481 1.00 78.94 116 PHE A O 1
ATOM 959 N N . ILE A 1 117 ? 11.955 -10.981 -6.813 1.00 72.88 117 ILE A N 1
ATOM 960 C CA . ILE A 1 117 ? 11.011 -11.405 -5.788 1.00 72.88 117 ILE A CA 1
ATOM 961 C C . ILE A 1 117 ? 11.262 -12.884 -5.477 1.00 72.88 117 ILE A C 1
ATOM 963 O O . ILE A 1 117 ? 10.994 -13.755 -6.307 1.00 72.88 117 ILE A O 1
ATOM 967 N N . SER A 1 118 ? 11.748 -13.169 -4.264 1.00 66.75 118 SER A N 1
ATOM 968 C CA . SER A 1 118 ? 11.817 -14.535 -3.726 1.00 66.75 118 SER A CA 1
ATOM 969 C C . SER A 1 118 ? 10.617 -14.805 -2.830 1.00 66.75 118 SER A C 1
ATOM 971 O O . SER A 1 118 ? 10.321 -14.022 -1.924 1.00 66.75 118 SER A O 1
ATOM 973 N N . THR A 1 119 ? 9.944 -15.930 -3.051 1.00 60.78 119 THR A N 1
ATOM 974 C CA . THR A 1 119 ? 8.898 -16.432 -2.157 1.00 60.78 119 THR A CA 1
ATOM 975 C C . THR A 1 119 ? 9.339 -17.759 -1.567 1.00 60.78 119 THR A C 1
ATOM 977 O O . THR A 1 119 ? 9.078 -18.817 -2.130 1.00 60.78 119 THR A O 1
ATOM 980 N N . ASP A 1 120 ? 9.981 -17.711 -0.406 1.00 56.28 120 ASP A N 1
ATOM 981 C CA . ASP A 1 120 ? 10.486 -18.919 0.263 1.00 56.28 120 ASP A CA 1
ATOM 982 C C . ASP A 1 120 ? 9.390 -19.646 1.072 1.00 56.28 120 ASP A C 1
ATOM 984 O O . ASP A 1 120 ? 9.651 -20.588 1.820 1.00 56.28 120 ASP A O 1
ATOM 988 N N . HIS A 1 121 ? 8.129 -19.221 0.949 1.00 55.59 121 HIS A N 1
ATOM 989 C CA . HIS A 1 121 ? 7.029 -19.761 1.738 1.00 55.59 121 HIS A CA 1
ATOM 990 C C . HIS A 1 121 ? 6.352 -20.949 1.044 1.0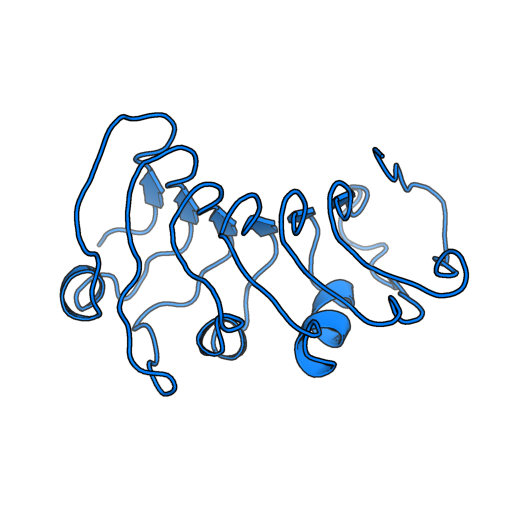0 55.59 121 HIS A C 1
ATOM 992 O O . HIS A 1 121 ? 5.278 -20.828 0.462 1.00 55.59 121 HIS A O 1
ATOM 998 N N . GLU A 1 122 ? 6.929 -22.141 1.218 1.00 51.75 122 GLU A N 1
ATOM 999 C CA . GLU A 1 122 ? 6.254 -23.422 0.934 1.00 51.75 122 GLU A CA 1
ATOM 1000 C C . GLU A 1 122 ? 5.099 -23.734 1.914 1.00 51.75 122 GLU A C 1
ATOM 1002 O O . GLU A 1 122 ? 4.346 -24.688 1.728 1.00 51.75 122 GLU A O 1
ATOM 1007 N N . GLN A 1 123 ? 4.927 -22.942 2.978 1.00 52.94 123 GLN A N 1
ATOM 1008 C CA . GLN A 1 123 ? 4.086 -23.318 4.123 1.00 52.94 123 GLN A CA 1
ATOM 1009 C C . GLN A 1 123 ? 2.573 -23.158 3.912 1.00 52.94 123 GLN A C 1
ATOM 1011 O O . GLN A 1 123 ? 1.794 -23.692 4.700 1.00 52.94 123 GLN A O 1
ATOM 1016 N N . SER A 1 124 ? 2.120 -22.413 2.902 1.00 55.50 124 SER A N 1
ATOM 1017 C CA . SER A 1 124 ? 0.698 -22.059 2.780 1.00 55.50 124 SER A CA 1
ATOM 1018 C C . SER A 1 124 ? -0.122 -22.996 1.893 1.00 55.50 124 SER A C 1
ATOM 1020 O O . SER A 1 124 ? -1.346 -22.915 1.946 1.00 55.50 124 SER A O 1
ATOM 1022 N N . GLY A 1 125 ? 0.502 -23.846 1.069 1.00 59.22 125 GLY A N 1
ATOM 1023 C CA . GLY A 1 125 ? -0.193 -24.692 0.085 1.00 59.22 125 GLY A CA 1
ATOM 1024 C C . GLY A 1 125 ? -0.920 -23.930 -1.040 1.00 59.22 125 GLY A C 1
ATOM 1025 O O . GLY A 1 125 ? -1.435 -24.561 -1.963 1.00 59.22 125 GLY A O 1
ATOM 1026 N N . PHE A 1 126 ? -0.938 -22.593 -1.003 1.00 59.78 126 PHE A N 1
ATOM 1027 C CA . PHE A 1 126 ? -1.591 -21.721 -1.981 1.00 59.78 126 PHE A CA 1
ATOM 1028 C C . PHE A 1 126 ? -0.552 -20.863 -2.714 1.00 59.78 126 PHE A C 1
ATOM 1030 O O . PHE A 1 126 ? 0.396 -20.404 -2.077 1.00 59.78 126 PHE A O 1
ATOM 1037 N N . PRO A 1 127 ? -0.720 -20.631 -4.030 1.00 67.94 127 PRO A N 1
ATOM 1038 C CA . PRO A 1 127 ? 0.186 -19.779 -4.791 1.00 67.94 127 PRO A CA 1
ATOM 1039 C C . PRO A 1 127 ? 0.091 -18.324 -4.320 1.00 67.94 127 PRO A C 1
ATOM 1041 O O . PRO A 1 127 ? -1.004 -17.838 -4.028 1.00 67.94 127 PRO A O 1
ATOM 1044 N N . SER A 1 128 ? 1.226 -17.626 -4.291 1.00 78.38 128 SER A N 1
ATOM 1045 C CA . SER A 1 128 ? 1.235 -16.171 -4.147 1.00 78.38 128 SER A CA 1
ATOM 1046 C C . SER A 1 128 ? 0.821 -15.520 -5.470 1.00 78.38 128 SER A C 1
ATOM 1048 O O . SER A 1 128 ? 1.294 -15.903 -6.540 1.00 78.38 128 SER A O 1
ATOM 1050 N N . LEU A 1 129 ? -0.075 -14.538 -5.403 1.00 83.81 129 LEU A N 1
ATOM 1051 C CA . LEU A 1 129 ? -0.607 -13.807 -6.551 1.00 83.81 129 LEU A CA 1
ATOM 1052 C C . LEU A 1 129 ? -0.113 -12.364 -6.524 1.00 83.81 129 LEU A C 1
ATOM 1054 O O . LEU A 1 129 ? -0.210 -11.686 -5.499 1.00 83.81 129 LEU A O 1
ATOM 1058 N N . ILE A 1 130 ? 0.385 -11.894 -7.665 1.00 87.31 130 ILE A N 1
ATOM 1059 C CA . ILE A 1 130 ? 0.840 -10.519 -7.849 1.00 87.31 130 ILE A CA 1
ATOM 1060 C C . ILE A 1 130 ? 0.229 -9.928 -9.119 1.00 87.31 130 ILE A C 1
ATOM 1062 O O . ILE A 1 130 ? 0.368 -10.489 -10.205 1.00 87.31 130 ILE A O 1
ATOM 1066 N N . TYR A 1 131 ? -0.438 -8.787 -8.970 1.00 92.75 131 TYR A N 1
ATOM 1067 C CA . TYR A 1 131 ? -1.043 -8.031 -10.064 1.00 92.75 131 TYR A CA 1
ATOM 1068 C C . TYR A 1 131 ? -0.372 -6.662 -10.154 1.00 92.75 131 TYR A C 1
ATOM 1070 O O . TYR A 1 131 ? -0.513 -5.830 -9.254 1.00 92.75 131 TYR A O 1
ATOM 1078 N N . LEU A 1 132 ? 0.377 -6.446 -11.238 1.00 94.06 132 LEU A N 1
ATOM 1079 C CA . LEU A 1 132 ? 1.135 -5.215 -11.506 1.00 94.06 132 LEU A CA 1
ATOM 1080 C C . LEU A 1 132 ? 0.698 -4.509 -12.799 1.00 94.06 132 LEU A C 1
ATOM 1082 O O . LEU A 1 132 ? 1.285 -3.489 -13.157 1.00 94.06 132 LEU A O 1
ATOM 1086 N N . SER A 1 133 ? -0.303 -5.045 -13.501 1.00 95.50 133 SER A N 1
ATOM 1087 C CA . SER A 1 133 ? -0.780 -4.532 -14.789 1.00 95.50 133 SER A CA 1
ATOM 1088 C C . SER A 1 133 ? -1.263 -3.081 -14.709 1.00 95.50 133 SER A C 1
ATOM 1090 O O . SER A 1 133 ? -1.572 -2.569 -13.631 1.00 95.50 133 SER A O 1
ATOM 1092 N N . SER A 1 134 ? -1.317 -2.396 -15.854 1.00 97.38 134 SER A N 1
ATOM 1093 C CA . SER A 1 134 ? -1.759 -0.994 -15.940 1.00 97.38 134 SER A CA 1
ATOM 1094 C C . SER A 1 134 ? -0.991 -0.074 -14.977 1.00 97.38 134 SER A C 1
ATOM 1096 O O . SER A 1 134 ? -1.577 0.629 -14.161 1.00 97.38 134 SER A O 1
ATOM 1098 N N . ASN A 1 13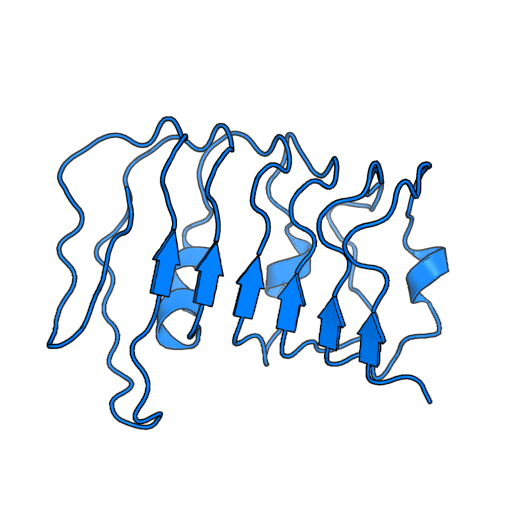5 ? 0.337 -0.137 -15.051 1.00 98.25 135 ASN A N 1
ATOM 1099 C CA . ASN A 1 135 ? 1.281 0.756 -14.382 1.00 98.25 135 ASN A CA 1
ATOM 1100 C C . ASN A 1 135 ? 2.332 1.226 -15.393 1.00 98.25 135 ASN A C 1
ATOM 1102 O O . ASN A 1 135 ? 2.291 0.849 -16.563 1.00 98.25 135 ASN A O 1
ATOM 1106 N N . ASN A 1 136 ? 3.300 2.014 -14.932 1.00 97.75 136 ASN A N 1
ATOM 1107 C CA . ASN A 1 136 ? 4.391 2.540 -15.743 1.00 97.75 136 ASN A CA 1
ATOM 1108 C C . ASN A 1 136 ? 5.761 1.995 -15.281 1.00 97.75 136 ASN A C 1
ATOM 1110 O O . ASN A 1 136 ? 6.773 2.700 -15.327 1.00 97.75 136 ASN A O 1
ATOM 1114 N N . PHE A 1 137 ? 5.775 0.743 -14.797 1.00 96.31 137 PHE A N 1
ATOM 1115 C CA . PHE A 1 137 ? 6.991 0.007 -14.449 1.00 96.31 137 PHE A CA 1
ATOM 1116 C C . PHE A 1 137 ? 7.888 -0.183 -15.677 1.00 96.31 137 PHE A C 1
ATOM 1118 O O . PHE A 1 137 ? 7.421 -0.255 -16.814 1.00 96.31 137 PHE A O 1
ATOM 1125 N N . SER A 1 138 ? 9.189 -0.286 -15.433 1.00 95.06 138 SER A N 1
ATOM 1126 C CA . SER A 1 138 ? 10.223 -0.408 -16.463 1.00 95.06 138 SER A CA 1
ATOM 1127 C C . SER A 1 138 ? 11.238 -1.493 -16.096 1.00 95.06 138 SER A C 1
ATOM 1129 O O . SER A 1 138 ? 11.179 -2.051 -15.003 1.00 95.06 138 SER A O 1
ATOM 1131 N N . GLY A 1 139 ? 12.174 -1.780 -17.001 1.00 91.94 139 GLY A N 1
ATOM 1132 C CA . GLY A 1 139 ? 13.223 -2.774 -16.780 1.00 91.94 139 GLY A CA 1
ATOM 1133 C C . GLY A 1 139 ? 12.849 -4.181 -17.263 1.00 91.94 139 GLY A C 1
ATOM 1134 O O . GLY A 1 139 ? 11.862 -4.358 -17.986 1.00 91.94 139 GLY A O 1
ATOM 1135 N N . PRO A 1 140 ? 13.674 -5.189 -16.936 1.00 88.06 140 PRO A N 1
ATOM 1136 C CA . PRO A 1 140 ? 13.418 -6.567 -17.324 1.00 88.06 140 PRO A CA 1
ATOM 1137 C C . PRO A 1 140 ? 12.203 -7.134 -16.584 1.00 88.06 140 PRO A C 1
ATOM 1139 O O . PRO A 1 140 ? 11.829 -6.671 -15.508 1.00 88.06 140 PRO A O 1
ATOM 1142 N N . ILE A 1 141 ? 11.621 -8.199 -17.137 1.00 80.81 141 ILE A N 1
ATOM 1143 C CA . ILE A 1 141 ? 10.635 -8.999 -16.405 1.00 80.81 141 ILE A CA 1
ATOM 1144 C C . ILE A 1 141 ? 11.304 -9.484 -15.108 1.00 80.81 141 ILE A C 1
ATOM 1146 O O . ILE A 1 141 ? 12.380 -10.091 -15.192 1.00 80.81 141 ILE A O 1
ATOM 1150 N N . PRO A 1 142 ? 10.713 -9.230 -13.923 1.00 77.00 142 PRO A N 1
ATOM 1151 C CA . PRO A 1 142 ? 11.308 -9.651 -12.667 1.00 77.00 142 PRO A CA 1
ATOM 1152 C C . PRO A 1 142 ? 11.470 -11.168 -12.678 1.00 77.00 142 PRO A C 1
ATOM 1154 O O . PRO A 1 142 ? 10.541 -11.918 -12.983 1.00 77.00 142 PRO A O 1
ATOM 1157 N N . LEU A 1 143 ? 12.673 -11.628 -12.347 1.00 67.50 143 LEU A N 1
ATOM 1158 C CA . LEU A 1 143 ? 12.898 -13.036 -12.068 1.00 67.50 143 LEU A CA 1
ATOM 1159 C C . LEU A 1 143 ? 12.108 -13.377 -10.793 1.00 67.50 143 LEU A C 1
ATOM 1161 O O . LEU A 1 143 ? 12.288 -12.748 -9.752 1.00 67.50 143 LEU A O 1
ATOM 1165 N N . ILE A 1 144 ? 11.212 -14.356 -10.892 1.00 64.25 144 ILE A N 1
ATOM 1166 C CA . ILE A 1 144 ? 10.419 -14.865 -9.769 1.00 64.25 144 ILE A CA 1
ATOM 1167 C C . ILE A 1 144 ? 10.779 -16.338 -9.599 1.00 64.25 144 ILE A C 1
ATOM 1169 O O . ILE A 1 144 ? 10.599 -17.135 -10.525 1.00 64.25 144 ILE A O 1
ATOM 1173 N N . TYR A 1 145 ? 11.305 -16.720 -8.436 1.00 54.25 145 TYR A N 1
ATOM 1174 C CA . TYR A 1 145 ? 11.705 -18.107 -8.185 1.00 54.25 145 TYR A CA 1
ATOM 1175 C C . TYR A 1 145 ? 10.559 -18.930 -7.541 1.00 54.25 145 TYR A C 1
ATOM 1177 O O . TYR A 1 145 ? 10.320 -18.842 -6.344 1.00 54.25 145 TYR A O 1
ATOM 1185 N N . GLN A 1 146 ? 9.925 -19.769 -8.386 1.00 53.28 146 GLN A N 1
ATOM 1186 C CA . GLN A 1 146 ? 9.339 -21.123 -8.185 1.00 53.28 146 GLN A CA 1
ATOM 1187 C C . GLN A 1 146 ? 7.817 -21.465 -8.284 1.00 53.28 146 GLN A C 1
ATOM 1189 O O . GLN A 1 146 ? 6.911 -20.818 -7.774 1.00 53.28 146 GLN A O 1
ATOM 1194 N N . LYS A 1 147 ? 7.621 -22.620 -8.962 1.00 44.81 147 LYS A N 1
ATOM 1195 C CA . LYS A 1 147 ? 6.507 -23.574 -9.208 1.00 44.81 147 LYS A CA 1
ATOM 1196 C C . LYS A 1 147 ? 5.076 -23.130 -9.543 1.00 44.81 147 LYS A C 1
ATOM 1198 O O . LYS A 1 147 ? 4.460 -23.870 -10.309 1.00 44.81 147 LYS A O 1
ATOM 1203 N N . LYS A 1 148 ? 4.509 -22.030 -9.043 1.00 44.09 148 LYS A N 1
ATOM 1204 C CA . LYS A 1 148 ? 3.098 -21.678 -9.348 1.00 44.09 148 LYS A CA 1
ATOM 1205 C C . LYS A 1 148 ? 2.839 -20.175 -9.225 1.00 44.09 148 LYS A C 1
ATOM 1207 O O . LYS A 1 148 ? 2.301 -19.728 -8.220 1.00 44.09 148 LYS A O 1
ATOM 1212 N N . PHE A 1 149 ? 3.163 -19.420 -10.268 1.00 52.38 149 PHE A N 1
ATOM 1213 C CA . PHE A 1 149 ? 2.723 -18.033 -10.408 1.00 52.38 149 PHE A CA 1
ATOM 1214 C C . PHE A 1 149 ? 1.842 -17.881 -11.641 1.00 52.38 149 PHE A C 1
ATOM 1216 O O . PHE A 1 149 ? 2.101 -18.492 -12.677 1.00 52.38 149 PHE A O 1
ATOM 1223 N N . LEU A 1 150 ? 0.824 -17.034 -11.520 1.00 46.53 150 LEU A N 1
ATOM 1224 C CA . LEU A 1 150 ? 0.103 -16.467 -12.647 1.00 46.53 150 LEU A CA 1
ATOM 1225 C C . LEU A 1 150 ? 0.273 -14.951 -12.540 1.00 46.53 150 LEU A C 1
ATOM 1227 O O . LEU A 1 150 ? -0.357 -14.316 -11.698 1.00 46.53 150 LEU A O 1
ATOM 1231 N N . ILE A 1 151 ? 1.165 -14.385 -13.353 1.00 51.66 151 ILE A N 1
ATOM 1232 C CA . ILE A 1 151 ? 1.126 -12.950 -13.631 1.00 51.66 151 ILE A CA 1
ATOM 1233 C C . ILE A 1 151 ? -0.039 -12.782 -14.598 1.00 51.66 151 ILE A C 1
ATOM 1235 O O . ILE A 1 151 ? 0.058 -13.189 -15.756 1.00 51.66 151 ILE A O 1
ATOM 1239 N N . VAL A 1 152 ? -1.160 -12.258 -14.113 1.00 43.44 152 VAL A N 1
ATOM 1240 C CA . VAL A 1 152 ? -2.237 -11.829 -15.005 1.00 43.44 152 VAL A CA 1
ATOM 1241 C C . VAL A 1 152 ? -1.899 -10.402 -15.411 1.00 43.44 152 VAL A C 1
ATOM 1243 O O . VAL A 1 152 ? -1.945 -9.491 -14.582 1.00 43.44 152 VAL A O 1
ATOM 1246 N N . GLY A 1 153 ? -1.436 -10.267 -16.654 1.00 40.06 153 GLY A N 1
ATOM 1247 C CA . GLY A 1 153 ? -1.320 -8.983 -17.341 1.00 40.06 153 GLY A CA 1
ATOM 1248 C C . GLY A 1 153 ? -2.686 -8.395 -17.652 1.00 40.06 153 GLY A C 1
ATOM 1249 O O . GLY A 1 153 ? -3.643 -9.187 -17.802 1.00 40.06 153 GLY A O 1
#

Sequence (153 aa):
MLEVFSISNNRLEGIVTESHFSKLTHLRYFYASINNLTLKVSRNWIPPFQATEIQIGGWNIGPSFPMWLRTQKRIMNVDISDCGIQGEVPTWFWNLFSQIRLLNLSHNHFVGEVPFISTDHEQSGFPSLIYLSSNNFSGPIPLIYQKKFLIVG

InterPro domains:
  IPR001611 Leucine-rich repeat [PF00560] (77-96)
  IPR001611 Leucine-rich repeat [PF00560] (100-115)
  IPR032675 Leucine-rich repeat domain superfamily [G3DSA:3.80.10.10] (1-151)
  IPR046956 Receptor-like protein 23-like [PTHR48063] (2-143)

Secondary structure (DSSP, 8-state):
---EEE--SS--EEEE-HHHHTT-TT--EEE--SSEEEE---TT---S---SEEE-TTSB--SS--GGGGG-TT--EEE-TTS--EEEPPHHHHHGGGG-SEEE--SSEEESBPPPEE---GGGSS--EEE--SS--BSSPPPEESS------